Protein AF-A0A845PXD9-F1 (afdb_monomer_lite)

Radius of gyration: 16.53 Å; chains: 1; bounding box: 54×41×34 Å

pLDDT: mean 73.93, std 16.79, range [35.47, 93.19]

Sequence (111 aa):
MAIQITNNLELFSKDKIEQW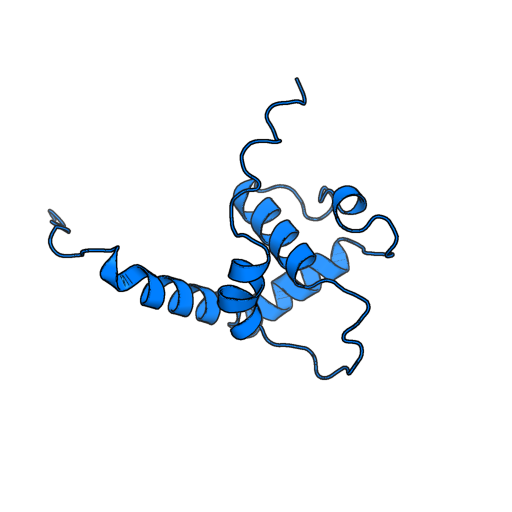ILTHLSKGKRVFSTRYNLVKIIQLIVKRLKTGCQWRELSLKEYFDKEKTCWQSIYYYFNKWSKDGSFRKVWIGLLLLNKRKLDMSSLQLDG

InterPro domains:
  IPR025161 Insertion element IS402-like domain [PF13340] (33-91)

Foldseek 3Di:
DPPVVPPPLVPDDLVRCVPLQVVLADDDPDPPPDQDDVSLLVSQVVVCVVPVDDLQPGPCCVRCVPHPDHSVVSVVSVVRCVVVVSVVSSVVSVCVVCVVVPPVVPPPPPD

Secondary structure (DSSP, 8-state):
--SGGGGG--SS-HHHIIIIIGGGSPPPS-S-TTS--HHHHHHHHHHHHHH---GGG--HHHH-SSS---HHHHHHHHHHHHHTSHHHHHHHHHHHHHTTTS-GGG-----

Organism: NCBI:txid2681556

Structure (mmCIF, N/CA/C/O backbone):
data_AF-A0A845PXD9-F1
#
_entry.id   AF-A0A845PXD9-F1
#
loop_
_atom_site.group_PDB
_atom_site.id
_atom_site.type_symbol
_atom_site.label_atom_id
_atom_site.label_alt_id
_atom_site.label_comp_id
_atom_site.label_asym_id
_atom_site.label_entity_id
_atom_site.label_seq_id
_atom_site.pdbx_PDB_ins_code
_atom_site.Cartn_x
_atom_site.Cartn_y
_atom_site.Cartn_z
_atom_site.occupancy
_atom_site.B_iso_or_equiv
_atom_site.auth_seq_id
_atom_site.auth_comp_id
_atom_site.auth_asym_id
_atom_site.auth_atom_id
_atom_site.pdbx_PDB_model_num
ATOM 1 N N . MET A 1 1 ? 3.084 25.979 -13.865 1.00 40.34 1 MET A N 1
ATOM 2 C CA . MET A 1 1 ? 1.906 25.221 -13.384 1.00 40.34 1 MET A CA 1
ATOM 3 C C . MET A 1 1 ? 2.337 23.818 -12.937 1.00 40.34 1 MET A C 1
ATOM 5 O O . MET A 1 1 ? 1.963 22.831 -13.544 1.00 40.34 1 MET A O 1
ATOM 9 N N . ALA A 1 2 ? 3.194 23.732 -11.913 1.00 36.03 2 ALA A N 1
ATOM 10 C CA . ALA A 1 2 ? 3.687 22.455 -11.368 1.00 36.03 2 ALA A CA 1
ATOM 11 C C . ALA A 1 2 ? 3.904 22.503 -9.840 1.00 36.03 2 ALA A C 1
ATOM 13 O O . ALA A 1 2 ? 4.452 21.576 -9.261 1.00 36.03 2 ALA A O 1
ATOM 14 N N . ILE A 1 3 ? 3.474 23.588 -9.181 1.00 38.94 3 ILE A N 1
ATOM 15 C CA . ILE A 1 3 ? 3.761 23.847 -7.758 1.00 38.94 3 ILE A CA 1
ATOM 16 C C . ILE A 1 3 ? 2.525 23.599 -6.864 1.00 38.94 3 ILE A C 1
ATOM 18 O O . ILE A 1 3 ? 2.626 23.598 -5.646 1.00 38.94 3 ILE A O 1
ATOM 22 N N . GLN A 1 4 ? 1.354 23.283 -7.431 1.00 35.47 4 GLN A N 1
ATOM 23 C CA . GLN A 1 4 ? 0.137 23.030 -6.638 1.00 35.47 4 GLN A CA 1
ATOM 24 C C . GLN A 1 4 ? -0.049 21.575 -6.171 1.00 35.47 4 GLN A C 1
ATOM 26 O O . GLN A 1 4 ? -0.975 21.301 -5.414 1.00 35.47 4 GLN A O 1
ATOM 31 N N . ILE A 1 5 ? 0.826 20.635 -6.550 1.00 43.22 5 ILE A N 1
ATOM 32 C CA . ILE A 1 5 ? 0.685 19.226 -6.122 1.00 43.22 5 ILE A CA 1
ATOM 33 C C . ILE A 1 5 ? 1.324 18.974 -4.740 1.00 43.22 5 ILE A C 1
ATOM 35 O O . ILE A 1 5 ? 1.073 17.947 -4.111 1.00 43.22 5 ILE A O 1
ATOM 39 N N . THR A 1 6 ? 2.088 19.927 -4.200 1.00 37.94 6 THR A N 1
ATOM 40 C CA . THR A 1 6 ? 2.833 19.741 -2.945 1.00 37.94 6 THR A CA 1
ATOM 41 C C . THR A 1 6 ? 1.977 19.833 -1.674 1.00 37.94 6 THR A C 1
ATOM 43 O O . THR A 1 6 ? 2.408 19.355 -0.631 1.00 37.94 6 THR A O 1
ATOM 46 N N . ASN A 1 7 ? 0.743 20.346 -1.733 1.00 41.50 7 ASN A N 1
ATOM 47 C CA . ASN A 1 7 ? -0.023 20.691 -0.522 1.00 41.50 7 ASN A CA 1
ATOM 48 C C . ASN A 1 7 ? -1.033 19.638 -0.029 1.00 41.50 7 ASN A C 1
ATOM 50 O O . ASN A 1 7 ? -1.947 19.978 0.708 1.00 41.50 7 ASN A O 1
ATOM 54 N N . ASN A 1 8 ? -0.903 18.357 -0.388 1.00 42.25 8 ASN A N 1
ATOM 55 C CA . ASN A 1 8 ? -1.823 17.322 0.129 1.00 42.25 8 ASN A CA 1
ATOM 56 C C . ASN A 1 8 ? -1.169 15.970 0.468 1.00 42.25 8 ASN A C 1
ATOM 58 O O . ASN A 1 8 ? -1.841 14.935 0.535 1.00 42.25 8 ASN A O 1
ATOM 62 N N . LEU A 1 9 ? 0.143 15.971 0.718 1.00 43.84 9 LEU A N 1
ATOM 63 C CA . LEU A 1 9 ? 0.885 14.811 1.231 1.00 43.84 9 LEU A CA 1
ATOM 64 C C . LEU A 1 9 ? 0.940 14.750 2.769 1.00 43.84 9 LEU A C 1
ATOM 66 O O . LEU A 1 9 ? 1.674 13.938 3.319 1.00 43.84 9 LEU A O 1
ATOM 70 N N . GLU A 1 10 ? 0.100 15.511 3.471 1.00 47.59 10 GLU A N 1
ATOM 71 C CA . GLU A 1 10 ? -0.127 15.343 4.914 1.00 47.59 10 GLU A CA 1
ATOM 72 C C . GLU A 1 10 ? -1.101 14.202 5.260 1.00 47.59 10 GLU A C 1
ATOM 74 O O . GLU A 1 10 ? -1.611 14.138 6.376 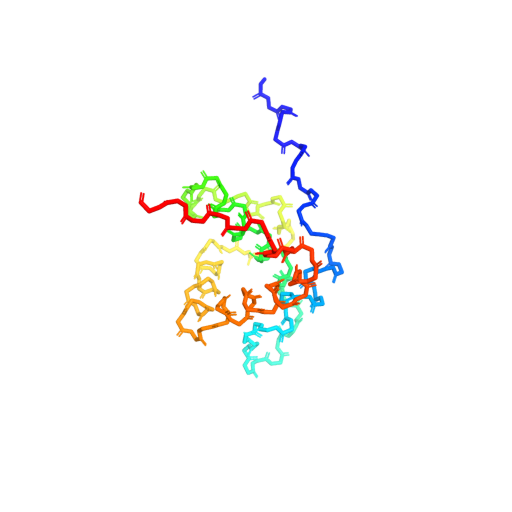1.00 47.59 10 GLU A O 1
ATOM 79 N N . LEU A 1 11 ? -1.438 13.289 4.340 1.00 51.81 11 LEU A N 1
ATOM 80 C CA . LEU A 1 11 ? -2.627 12.478 4.617 1.00 51.81 11 LEU A CA 1
ATOM 81 C C . LEU A 1 11 ? -2.464 11.448 5.742 1.00 51.81 11 LEU A C 1
ATOM 83 O O . LEU A 1 11 ? -3.448 11.137 6.393 1.00 51.81 11 LEU A O 1
ATOM 87 N N . PHE A 1 12 ? -1.267 10.965 6.044 1.00 57.34 12 PHE A N 1
ATOM 88 C CA . PHE A 1 12 ? -1.002 10.232 7.282 1.00 57.34 12 PHE A CA 1
ATOM 89 C C . PHE A 1 12 ? 0.496 10.354 7.553 1.00 57.34 12 PHE A C 1
ATOM 91 O O . PHE A 1 12 ? 1.296 10.026 6.673 1.00 57.34 12 PHE A O 1
ATOM 98 N N . SER A 1 13 ? 0.898 10.815 8.744 1.00 66.44 13 SER A N 1
ATOM 99 C CA . SER A 1 13 ? 2.302 10.696 9.154 1.00 66.44 13 SER A CA 1
ATOM 100 C C . SER A 1 13 ? 2.729 9.233 9.015 1.00 66.44 13 SER A C 1
ATOM 102 O O . SER A 1 13 ? 1.901 8.327 9.163 1.00 66.44 13 SER A O 1
ATOM 104 N N . LYS A 1 14 ? 4.005 8.988 8.699 1.00 68.38 14 LYS A N 1
ATOM 105 C CA . LYS A 1 14 ? 4.549 7.628 8.555 1.00 68.38 14 LYS A CA 1
ATOM 106 C C . LYS A 1 14 ? 4.101 6.730 9.717 1.00 68.38 14 LYS A C 1
ATOM 108 O O . LYS A 1 14 ? 3.601 5.635 9.482 1.00 68.38 14 LYS A O 1
ATOM 113 N N . ASP A 1 15 ? 4.135 7.274 10.928 1.00 69.00 15 ASP A N 1
ATOM 114 C CA . ASP A 1 15 ? 3.734 6.598 12.163 1.00 69.00 15 ASP A CA 1
ATOM 115 C C . ASP A 1 15 ? 2.246 6.217 12.181 1.00 69.00 15 ASP A C 1
ATOM 117 O O . ASP A 1 15 ? 1.891 5.101 12.558 1.00 69.00 15 ASP A O 1
ATOM 121 N N . LYS A 1 16 ? 1.354 7.095 11.696 1.00 72.81 16 LYS A N 1
ATOM 122 C CA . LYS A 1 16 ? -0.078 6.784 11.564 1.00 72.81 16 LYS A CA 1
ATOM 123 C C . LYS A 1 16 ? -0.315 5.666 10.548 1.00 72.81 16 LYS A C 1
ATOM 125 O O . LYS A 1 16 ? -1.142 4.794 10.800 1.00 72.81 16 LYS A O 1
ATOM 130 N N . ILE A 1 17 ? 0.407 5.651 9.423 1.00 75.06 17 ILE A N 1
ATOM 131 C CA . ILE A 1 17 ? 0.292 4.570 8.425 1.00 75.06 17 ILE A CA 1
ATOM 132 C C . ILE A 1 17 ? 0.754 3.245 9.030 1.00 75.06 17 ILE A C 1
ATOM 134 O O . ILE A 1 17 ? 0.073 2.228 8.886 1.00 75.06 17 ILE A O 1
ATOM 138 N N . GLU A 1 18 ? 1.894 3.247 9.714 1.00 76.50 18 GLU A N 1
ATOM 139 C CA . GLU A 1 18 ? 2.445 2.045 10.336 1.00 76.50 18 GLU A CA 1
ATOM 140 C C . GLU A 1 18 ? 1.505 1.484 11.405 1.00 76.50 18 GLU A C 1
ATOM 142 O O . GLU A 1 18 ? 1.188 0.294 11.378 1.00 76.50 18 GLU A O 1
ATOM 147 N N . GLN A 1 19 ? 0.981 2.338 12.283 1.00 74.50 19 GLN A N 1
ATOM 148 C CA . GLN A 1 19 ? 0.142 1.905 13.394 1.00 74.50 19 GLN A CA 1
ATOM 149 C C . GLN A 1 19 ? -1.289 1.538 12.952 1.00 74.50 19 GLN A C 1
ATOM 151 O O . GLN A 1 19 ? -1.821 0.527 13.410 1.00 74.50 19 GLN A O 1
ATOM 156 N N . TRP A 1 20 ? -1.920 2.314 12.064 1.00 73.19 20 TRP A N 1
ATOM 157 C CA . TRP A 1 20 ? -3.362 2.201 11.780 1.00 73.19 20 TRP A CA 1
ATOM 158 C C . TRP A 1 20 ? -3.651 1.390 10.519 1.00 73.19 20 TRP A C 1
ATOM 160 O O . TRP A 1 20 ? -4.716 0.795 10.399 1.00 73.19 20 TRP A O 1
ATOM 170 N N . ILE A 1 21 ? -2.721 1.367 9.562 1.00 80.06 21 ILE A N 1
ATOM 171 C CA . ILE A 1 21 ? -2.923 0.701 8.274 1.00 80.06 21 ILE A CA 1
ATOM 172 C C . ILE A 1 21 ? -2.119 -0.597 8.237 1.00 80.06 21 ILE A C 1
ATOM 174 O O . ILE A 1 21 ? -2.710 -1.666 8.091 1.00 80.06 21 ILE A O 1
ATOM 178 N N . LEU A 1 22 ? -0.792 -0.544 8.417 1.00 79.88 22 LEU A N 1
ATOM 179 C CA . LEU A 1 22 ? 0.065 -1.728 8.248 1.00 79.88 22 LEU A CA 1
ATOM 180 C C . LEU A 1 22 ? -0.254 -2.863 9.231 1.00 79.88 22 LEU A C 1
ATOM 182 O O . LEU A 1 22 ? -0.028 -4.024 8.888 1.00 79.88 22 LEU A O 1
ATOM 186 N N . THR A 1 23 ? -0.793 -2.554 10.413 1.00 80.44 23 THR A N 1
ATOM 187 C CA . THR A 1 23 ? -1.235 -3.546 11.412 1.00 80.44 23 THR A CA 1
ATOM 188 C C . THR A 1 23 ? -2.326 -4.477 10.880 1.00 80.44 23 THR A C 1
ATOM 190 O O . THR A 1 23 ? -2.385 -5.644 11.260 1.00 80.44 23 THR A O 1
ATOM 193 N N . HIS A 1 24 ? -3.173 -3.998 9.967 1.00 80.75 24 HIS A N 1
ATOM 194 C CA . HIS A 1 24 ? -4.294 -4.767 9.421 1.00 80.75 24 HIS A CA 1
ATOM 195 C C . HIS A 1 24 ? -4.005 -5.386 8.048 1.00 80.75 24 HIS A C 1
ATOM 197 O O . HIS A 1 24 ? -4.832 -6.143 7.533 1.00 80.75 24 HIS A O 1
ATOM 203 N N . LEU A 1 25 ? -2.847 -5.086 7.451 1.00 82.69 25 LEU A N 1
ATOM 204 C CA . LEU A 1 25 ? -2.460 -5.617 6.148 1.00 82.69 25 LEU A CA 1
ATOM 205 C C . LEU A 1 25 ? -1.812 -6.992 6.270 1.00 82.69 25 LEU A C 1
ATOM 207 O O . LEU A 1 25 ? -0.908 -7.212 7.079 1.00 82.69 25 LEU A O 1
ATOM 211 N N . SER A 1 26 ? -2.201 -7.912 5.387 1.00 81.75 26 SER A N 1
ATOM 212 C CA . SER A 1 26 ? -1.533 -9.205 5.310 1.00 81.75 26 SER A CA 1
ATOM 213 C C . SER A 1 26 ? -0.075 -9.041 4.852 1.00 81.75 26 SER A C 1
ATOM 215 O O . SER A 1 26 ? 0.232 -8.565 3.747 1.00 81.75 26 SER A O 1
ATOM 217 N N . LYS A 1 27 ? 0.861 -9.482 5.695 1.00 77.56 27 LYS A N 1
ATOM 218 C CA . LYS A 1 27 ? 2.289 -9.564 5.359 1.00 77.56 27 LYS A CA 1
ATOM 219 C C . LYS A 1 27 ? 2.558 -10.916 4.691 1.00 77.56 27 LYS A C 1
ATOM 221 O O . LYS A 1 27 ? 1.926 -11.918 5.008 1.00 77.56 27 LYS A O 1
ATOM 226 N N . GLY A 1 28 ? 3.402 -10.943 3.660 1.00 67.38 28 GLY A N 1
ATOM 227 C CA . GLY A 1 28 ? 3.766 -12.208 3.009 1.00 67.38 28 GLY A CA 1
ATOM 228 C C . GLY A 1 28 ? 4.615 -13.081 3.940 1.00 67.38 28 GLY A C 1
ATOM 229 O O . GLY A 1 28 ? 5.360 -12.546 4.750 1.00 67.38 28 GLY A O 1
ATOM 230 N N . LYS A 1 29 ? 4.562 -14.412 3.779 1.00 59.53 29 LYS A N 1
ATOM 231 C CA . LYS A 1 29 ? 5.390 -15.390 4.525 1.00 59.53 29 LYS A CA 1
ATOM 232 C C . LYS A 1 29 ? 6.911 -15.230 4.331 1.00 59.53 29 LYS A C 1
ATOM 234 O O . LYS A 1 29 ? 7.681 -15.917 4.990 1.00 59.53 29 LYS A O 1
ATOM 239 N N . ARG A 1 30 ? 7.369 -14.377 3.406 1.00 53.66 30 ARG A N 1
ATOM 240 C CA . ARG A 1 30 ? 8.799 -14.205 3.119 1.00 53.66 30 ARG A CA 1
ATOM 241 C C . ARG A 1 30 ? 9.450 -13.254 4.123 1.00 53.66 30 ARG A C 1
ATOM 243 O O . ARG A 1 30 ? 9.098 -12.080 4.174 1.00 53.66 30 ARG A O 1
ATOM 250 N N . VAL A 1 31 ? 10.486 -13.759 4.794 1.00 41.03 31 VAL A N 1
ATOM 251 C CA . VAL A 1 31 ? 11.480 -13.085 5.661 1.00 41.03 31 VAL A CA 1
ATOM 252 C C . VAL A 1 31 ? 12.366 -12.084 4.875 1.00 41.03 31 VAL A C 1
ATOM 254 O O . VAL A 1 31 ? 13.504 -11.815 5.218 1.00 41.03 31 VAL A O 1
ATOM 257 N N . PHE A 1 32 ? 11.860 -11.499 3.785 1.00 43.03 32 PHE A N 1
ATOM 258 C CA . PHE A 1 32 ? 12.538 -10.445 3.016 1.00 43.03 32 PHE A CA 1
ATOM 259 C C . PHE A 1 32 ? 11.955 -9.078 3.380 1.00 43.03 32 PHE A C 1
ATOM 261 O O . PHE A 1 32 ? 11.531 -8.301 2.524 1.00 43.03 32 PHE A O 1
ATOM 268 N N . SER A 1 33 ? 11.911 -8.804 4.681 1.00 47.69 33 SER A N 1
ATOM 269 C CA . SER A 1 33 ? 11.366 -7.596 5.310 1.00 47.69 33 SER A CA 1
ATOM 270 C C . SER A 1 33 ? 12.113 -6.297 4.969 1.00 47.69 33 SER A C 1
ATOM 272 O O . SER A 1 33 ? 11.793 -5.258 5.533 1.00 47.69 33 SER A O 1
ATOM 274 N N . THR A 1 34 ? 13.067 -6.311 4.037 1.00 51.00 34 THR A N 1
ATOM 275 C CA . THR A 1 34 ? 14.037 -5.216 3.876 1.00 51.00 34 THR A CA 1
ATOM 276 C C . THR A 1 34 ? 14.081 -4.556 2.501 1.00 51.00 34 THR A C 1
ATOM 278 O O . THR A 1 34 ? 14.814 -3.589 2.351 1.00 51.00 34 THR A O 1
ATOM 281 N N . ARG A 1 35 ? 13.329 -5.020 1.490 1.00 52.69 35 ARG A N 1
ATOM 282 C CA . ARG A 1 35 ? 13.423 -4.439 0.127 1.00 52.69 35 ARG A CA 1
ATOM 283 C C . ARG A 1 35 ? 12.272 -3.551 -0.316 1.00 52.69 35 ARG A C 1
ATOM 285 O O . ARG A 1 35 ? 12.419 -2.885 -1.327 1.00 52.69 35 ARG A O 1
ATOM 292 N N . TYR A 1 36 ? 11.143 -3.561 0.385 1.00 60.31 36 TYR A N 1
ATOM 293 C CA . TYR A 1 36 ? 10.000 -2.740 0.004 1.00 60.31 36 TYR A CA 1
ATOM 294 C C . TYR A 1 36 ? 9.453 -2.024 1.220 1.00 60.31 36 TYR A C 1
ATOM 296 O O . TYR A 1 36 ? 8.914 -2.636 2.143 1.00 60.31 36 TYR A O 1
ATOM 304 N N . ASN A 1 37 ? 9.563 -0.704 1.196 1.00 78.06 37 ASN A N 1
ATOM 305 C CA . ASN A 1 37 ? 8.919 0.132 2.185 1.00 78.06 37 ASN A CA 1
ATOM 306 C C . ASN A 1 37 ? 7.391 0.089 1.962 1.00 78.06 37 ASN A C 1
ATOM 308 O O . ASN A 1 37 ? 6.858 0.769 1.084 1.00 78.06 37 ASN A O 1
ATOM 312 N N . LEU A 1 38 ? 6.686 -0.738 2.746 1.00 82.44 38 LEU A N 1
ATOM 313 C CA . LEU A 1 38 ? 5.226 -0.903 2.668 1.00 82.44 38 LEU A CA 1
ATOM 314 C C . LEU A 1 38 ? 4.476 0.424 2.848 1.00 82.44 38 LEU A C 1
ATOM 316 O O . LEU A 1 38 ? 3.417 0.599 2.248 1.00 82.44 38 LEU A O 1
ATOM 320 N N . VAL A 1 39 ? 5.041 1.368 3.610 1.00 83.25 39 VAL A N 1
ATOM 321 C CA . VAL A 1 39 ? 4.487 2.722 3.752 1.00 83.25 39 VAL A CA 1
ATOM 322 C C . VAL A 1 39 ? 4.450 3.411 2.392 1.00 83.25 39 VAL A C 1
ATOM 324 O O . VAL A 1 39 ? 3.402 3.914 2.000 1.00 83.25 39 VAL A O 1
ATOM 327 N N . LYS A 1 40 ? 5.545 3.360 1.623 1.00 85.44 40 LYS A N 1
ATOM 328 C CA . LYS A 1 40 ? 5.613 3.953 0.276 1.00 85.44 40 LYS A CA 1
ATOM 329 C C . LYS A 1 40 ? 4.638 3.295 -0.699 1.00 85.44 40 LYS A C 1
ATOM 331 O O . LYS A 1 40 ? 4.009 3.981 -1.499 1.00 85.44 40 LYS A O 1
ATOM 336 N N . ILE A 1 41 ? 4.471 1.973 -0.613 1.00 88.69 41 ILE A N 1
ATOM 337 C CA . ILE A 1 41 ? 3.483 1.248 -1.427 1.00 88.69 41 ILE A CA 1
ATOM 338 C C . ILE A 1 41 ? 2.067 1.740 -1.112 1.00 88.69 41 ILE A C 1
ATOM 340 O O . ILE A 1 41 ? 1.312 2.059 -2.029 1.00 88.69 41 ILE A O 1
ATOM 344 N N . ILE A 1 42 ? 1.716 1.852 0.171 1.00 88.12 42 ILE A N 1
ATOM 345 C CA . ILE A 1 42 ? 0.412 2.371 0.592 1.00 88.12 42 ILE A CA 1
ATOM 346 C C . ILE A 1 42 ? 0.225 3.828 0.169 1.00 88.12 42 ILE A C 1
ATOM 348 O O . ILE A 1 42 ? -0.833 4.161 -0.356 1.00 88.12 42 ILE A O 1
ATOM 352 N N . GLN A 1 43 ? 1.241 4.679 0.315 1.00 86.44 43 GLN A N 1
ATOM 353 C CA . GLN A 1 43 ? 1.182 6.072 -0.135 1.00 86.44 43 GLN A CA 1
ATOM 354 C C . GLN A 1 43 ? 0.878 6.174 -1.635 1.00 86.44 43 GLN A C 1
ATOM 356 O O . GLN A 1 43 ? 0.006 6.946 -2.028 1.00 86.44 43 GLN A O 1
ATOM 361 N N . LEU A 1 44 ? 1.524 5.355 -2.469 1.00 89.44 44 LEU A N 1
ATOM 362 C CA . LEU A 1 44 ? 1.254 5.312 -3.909 1.00 89.44 44 LEU A CA 1
ATOM 363 C C . LEU A 1 44 ? -0.150 4.792 -4.235 1.00 89.44 44 LEU A C 1
ATOM 365 O O . LEU A 1 44 ? -0.816 5.350 -5.106 1.00 89.44 44 LEU A O 1
ATOM 369 N N . ILE A 1 45 ? -0.624 3.758 -3.533 1.00 90.75 45 ILE A N 1
ATOM 370 C CA . ILE A 1 45 ? -1.992 3.244 -3.694 1.00 90.75 45 ILE A CA 1
ATOM 371 C C . ILE A 1 45 ? -3.013 4.326 -3.323 1.00 90.75 45 ILE A C 1
ATOM 373 O O . ILE A 1 45 ? -3.958 4.554 -4.072 1.00 90.75 45 ILE A O 1
ATOM 377 N N . VAL A 1 46 ? -2.813 5.031 -2.207 1.00 87.81 46 VAL A N 1
ATOM 378 C CA . VAL A 1 46 ? -3.693 6.126 -1.771 1.00 87.81 46 VAL A CA 1
ATOM 379 C C . VAL A 1 46 ? -3.651 7.290 -2.760 1.00 87.81 46 VAL A C 1
ATOM 381 O O . VAL A 1 46 ? -4.709 7.802 -3.119 1.00 87.81 46 VAL A O 1
ATOM 384 N N . LYS A 1 47 ? -2.464 7.676 -3.253 1.00 87.44 47 LYS A N 1
ATOM 385 C CA . LYS A 1 47 ? -2.312 8.694 -4.308 1.00 87.44 47 LYS A CA 1
ATOM 386 C C . LYS A 1 47 ? -3.149 8.308 -5.526 1.00 87.44 47 LYS A C 1
ATOM 388 O O . LYS A 1 47 ? -3.979 9.102 -5.948 1.00 87.44 47 LYS A O 1
ATOM 393 N N . ARG A 1 48 ? -3.022 7.065 -6.007 1.00 90.62 48 ARG A N 1
ATOM 394 C CA . ARG A 1 48 ? -3.819 6.533 -7.124 1.00 90.62 48 ARG A CA 1
ATOM 395 C C . ARG A 1 48 ? -5.317 6.560 -6.855 1.00 90.62 48 ARG A C 1
ATOM 397 O O . ARG A 1 48 ? -6.081 6.901 -7.748 1.00 90.62 48 ARG A O 1
ATOM 404 N N . LEU A 1 49 ? -5.757 6.161 -5.662 1.00 87.69 49 LEU A N 1
ATOM 405 C CA . LEU A 1 49 ? -7.183 6.141 -5.315 1.00 87.69 49 LEU A CA 1
ATOM 406 C C . LEU A 1 49 ? -7.777 7.550 -5.263 1.00 87.69 49 LEU A C 1
ATOM 408 O O . LEU A 1 49 ? -8.932 7.728 -5.625 1.00 87.69 49 LEU A O 1
ATOM 412 N N . LYS A 1 50 ? -6.982 8.541 -4.854 1.00 84.50 50 LYS A N 1
ATOM 413 C CA . LYS A 1 50 ? -7.389 9.946 -4.829 1.00 84.50 50 LYS A CA 1
ATOM 414 C C . LYS A 1 50 ? -7.417 10.598 -6.205 1.00 84.50 50 LYS A C 1
ATOM 416 O O . LYS A 1 50 ? -8.334 11.352 -6.490 1.00 84.50 50 LYS A O 1
ATOM 421 N N . THR A 1 51 ? -6.390 10.370 -7.020 1.00 87.12 51 THR A N 1
ATOM 422 C CA . THR A 1 51 ? -6.238 11.054 -8.314 1.00 87.12 51 THR A CA 1
ATOM 423 C C . THR A 1 51 ? -6.905 10.312 -9.464 1.00 87.12 51 THR A C 1
ATOM 425 O O . THR A 1 51 ? -7.125 10.902 -10.514 1.00 87.12 51 THR A O 1
ATOM 428 N N . GLY A 1 52 ? -7.174 9.013 -9.309 1.00 88.00 52 GLY A N 1
ATOM 429 C CA . GLY A 1 52 ? -7.675 8.160 -10.384 1.00 88.00 52 GLY A CA 1
ATOM 430 C C . GLY A 1 52 ? -6.647 7.858 -11.480 1.00 88.00 52 GLY A C 1
ATOM 431 O O . GLY A 1 52 ? -7.024 7.291 -12.503 1.00 88.00 52 GLY A O 1
ATOM 432 N N . CYS A 1 53 ? -5.365 8.204 -11.294 1.00 89.06 53 CYS A N 1
ATOM 433 C CA . CYS A 1 53 ? -4.348 8.009 -12.331 1.00 89.06 53 CYS A CA 1
ATOM 434 C C . CYS A 1 53 ? -4.127 6.528 -12.681 1.00 89.06 53 CYS A C 1
ATOM 436 O O . CYS A 1 53 ? -4.423 5.610 -11.898 1.00 89.06 53 CYS A O 1
ATOM 438 N N . GLN A 1 54 ? -3.583 6.281 -13.875 1.00 90.31 54 GLN A N 1
ATOM 439 C CA . GLN A 1 54 ? -3.284 4.920 -14.305 1.00 90.31 54 GLN A CA 1
ATOM 440 C C . GLN A 1 54 ? -2.115 4.338 -13.501 1.00 90.31 54 GLN A C 1
ATOM 442 O O . GLN A 1 54 ? -1.173 5.035 -13.134 1.00 90.31 54 GLN A O 1
ATOM 447 N N . TRP A 1 55 ? -2.112 3.017 -13.288 1.00 90.38 55 TRP A N 1
ATOM 448 C CA . TRP A 1 55 ? -1.023 2.334 -12.571 1.00 90.38 55 TRP A CA 1
ATOM 449 C C . TRP A 1 55 ? 0.357 2.577 -13.201 1.00 90.38 55 TRP A C 1
ATOM 451 O O . TRP A 1 55 ? 1.353 2.674 -12.491 1.00 90.38 55 TRP A O 1
ATOM 461 N N . ARG A 1 56 ? 0.416 2.707 -14.531 1.00 89.00 56 ARG A N 1
ATOM 462 C CA . ARG A 1 56 ? 1.655 2.953 -15.287 1.00 89.00 56 ARG A CA 1
ATOM 463 C C . ARG A 1 56 ? 2.202 4.372 -15.107 1.00 89.00 56 ARG A C 1
ATOM 465 O O . ARG A 1 56 ? 3.393 4.577 -15.305 1.00 89.00 56 ARG A O 1
ATOM 472 N N . GLU A 1 57 ? 1.351 5.310 -14.703 1.00 88.19 57 GLU A N 1
ATOM 473 C CA . GLU A 1 57 ? 1.666 6.732 -14.511 1.00 88.19 57 GLU A CA 1
ATOM 474 C C . GLU A 1 57 ? 2.026 7.058 -13.055 1.00 88.19 57 GLU A C 1
ATOM 476 O O . GLU A 1 57 ? 2.178 8.219 -12.677 1.00 88.19 57 GLU A O 1
ATOM 481 N N . LEU A 1 58 ? 2.156 6.040 -12.201 1.00 88.12 58 LEU A N 1
ATOM 482 C CA . LEU A 1 58 ? 2.615 6.238 -10.835 1.00 88.12 58 LEU A CA 1
ATOM 483 C C . LEU A 1 58 ? 4.020 6.849 -10.826 1.00 88.12 58 LEU A C 1
ATOM 485 O O . LEU A 1 58 ? 4.938 6.327 -11.459 1.00 88.12 58 LEU A O 1
ATOM 489 N N . SER A 1 59 ? 4.208 7.899 -10.022 1.00 84.81 59 SER A N 1
ATOM 490 C CA . SER A 1 59 ? 5.509 8.534 -9.782 1.00 84.81 59 SER A CA 1
ATOM 491 C C . SER A 1 59 ? 6.468 7.642 -8.973 1.00 84.81 59 SER A C 1
ATOM 493 O O . SER A 1 59 ? 6.895 8.001 -7.881 1.00 84.81 59 SER A O 1
ATOM 495 N N . LEU A 1 60 ? 6.820 6.453 -9.464 1.00 85.56 60 LEU A N 1
ATOM 496 C CA . LEU A 1 60 ? 7.631 5.483 -8.716 1.00 85.56 60 LEU A CA 1
ATOM 497 C C . LEU A 1 60 ? 9.012 6.032 -8.343 1.00 85.56 60 LEU A C 1
ATOM 499 O O . LEU A 1 60 ? 9.491 5.736 -7.255 1.00 85.56 60 LEU A O 1
ATOM 503 N N . LYS A 1 61 ? 9.610 6.865 -9.204 1.00 82.38 61 LYS A N 1
ATOM 504 C CA . LYS A 1 61 ? 10.933 7.473 -8.984 1.00 82.38 61 LYS A CA 1
ATOM 505 C C . LYS A 1 61 ? 10.967 8.425 -7.783 1.00 82.38 61 LYS A C 1
ATOM 507 O O . LYS A 1 61 ? 11.960 8.452 -7.073 1.00 82.38 61 LYS A O 1
ATOM 512 N N . GLU A 1 62 ? 9.872 9.141 -7.512 1.00 82.38 62 GLU A N 1
ATOM 513 C CA . GLU A 1 62 ? 9.766 10.040 -6.345 1.00 82.38 62 GLU A CA 1
ATOM 514 C C . GLU A 1 62 ? 9.815 9.262 -5.018 1.00 82.38 62 GLU A C 1
ATOM 516 O O . GLU A 1 62 ? 10.260 9.781 -3.999 1.00 82.38 62 GLU A O 1
ATOM 521 N N . TYR A 1 63 ? 9.352 8.008 -5.020 1.00 79.94 63 TYR A N 1
ATOM 522 C CA . TYR A 1 63 ? 9.240 7.186 -3.813 1.00 79.94 63 TYR A CA 1
ATOM 523 C C . TYR A 1 63 ? 10.392 6.177 -3.705 1.00 79.94 63 TYR A C 1
ATOM 525 O O . TYR A 1 63 ? 10.901 5.923 -2.612 1.00 79.94 63 TYR A O 1
ATOM 533 N N . PHE A 1 64 ? 10.840 5.602 -4.818 1.00 80.88 64 PHE A N 1
ATOM 534 C CA . PHE A 1 64 ? 11.816 4.516 -4.884 1.00 80.88 64 PHE A CA 1
ATOM 535 C C . PHE A 1 64 ? 13.009 4.914 -5.756 1.00 80.88 64 PHE A C 1
ATOM 537 O O . PHE A 1 64 ? 13.174 4.421 -6.866 1.00 80.88 64 PHE A O 1
ATOM 544 N N . ASP A 1 65 ? 13.839 5.815 -5.234 1.00 71.38 65 ASP A N 1
ATOM 545 C CA . ASP A 1 65 ? 14.985 6.375 -5.961 1.00 71.38 65 ASP A CA 1
ATOM 546 C C . ASP A 1 65 ? 16.112 5.341 -6.192 1.00 71.38 65 ASP A C 1
ATOM 548 O O . ASP A 1 65 ? 16.632 5.188 -7.293 1.00 71.38 65 ASP A O 1
ATOM 552 N N . LYS A 1 66 ? 16.438 4.540 -5.166 1.00 68.75 66 LYS A N 1
ATOM 553 C CA . LYS A 1 66 ? 17.523 3.534 -5.212 1.00 68.75 66 LYS A CA 1
ATOM 554 C C . LYS A 1 66 ? 17.041 2.092 -5.411 1.00 68.75 66 LYS A C 1
ATOM 556 O O . LYS A 1 66 ? 17.838 1.198 -5.688 1.00 68.75 66 LYS A O 1
ATOM 561 N N . GLU A 1 67 ? 15.745 1.843 -5.246 1.00 72.12 67 GLU A N 1
ATOM 562 C CA . GLU A 1 67 ? 15.151 0.504 -5.289 1.00 72.12 67 GLU A CA 1
ATOM 563 C C . GLU A 1 67 ? 14.469 0.270 -6.640 1.00 72.12 67 GLU A C 1
ATOM 565 O O . GLU A 1 67 ? 13.596 1.037 -7.043 1.00 72.12 67 GLU A O 1
ATOM 570 N N . LYS A 1 68 ? 14.802 -0.830 -7.330 1.00 71.88 68 LYS A N 1
ATOM 571 C CA . LYS A 1 68 ? 14.081 -1.235 -8.547 1.00 71.88 68 LYS A CA 1
ATOM 572 C C . LYS A 1 68 ? 12.655 -1.670 -8.183 1.00 71.88 68 LYS A C 1
ATOM 574 O O . LYS A 1 68 ? 12.413 -2.825 -7.832 1.00 71.88 68 LYS A O 1
ATOM 579 N N . THR A 1 69 ? 11.714 -0.737 -8.290 1.00 78.00 69 THR A N 1
ATOM 580 C CA . THR A 1 69 ? 10.277 -0.972 -8.101 1.00 78.00 69 THR A CA 1
ATOM 581 C C . THR A 1 69 ? 9.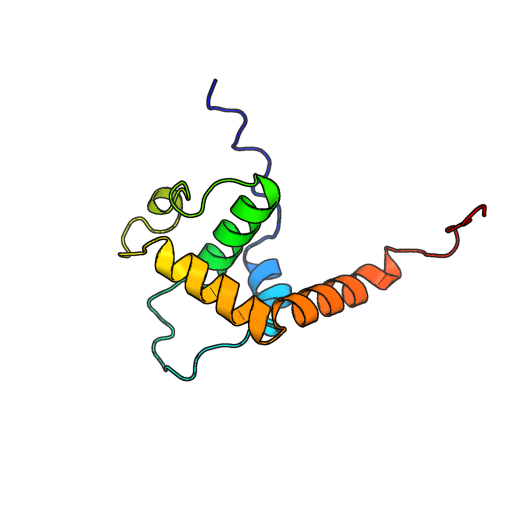528 -0.686 -9.395 1.00 78.00 69 THR A C 1
ATOM 583 O O . THR A 1 69 ? 9.786 0.310 -10.064 1.00 78.00 69 THR A O 1
ATOM 586 N N . CYS A 1 70 ? 8.584 -1.557 -9.749 1.00 86.25 70 CYS A N 1
ATOM 587 C CA . CYS A 1 70 ? 7.715 -1.391 -10.909 1.00 86.25 70 CYS A CA 1
ATOM 588 C C . CYS A 1 70 ? 6.245 -1.285 -10.484 1.00 86.25 70 CYS A C 1
ATOM 590 O O . CYS A 1 70 ? 5.856 -1.713 -9.392 1.00 86.25 70 CYS A O 1
ATOM 592 N N . TRP A 1 71 ? 5.409 -0.714 -11.353 1.00 90.88 71 TRP A N 1
ATOM 593 C CA . TRP A 1 71 ? 3.990 -0.506 -11.058 1.00 90.88 71 TRP A CA 1
ATOM 594 C C . TRP A 1 71 ? 3.249 -1.834 -10.866 1.00 90.88 71 TRP A C 1
ATOM 596 O O . TRP A 1 71 ? 2.296 -1.893 -10.092 1.00 90.88 71 TRP A O 1
ATOM 606 N N . GLN A 1 72 ? 3.713 -2.914 -11.508 1.00 92.19 72 GLN A N 1
ATOM 607 C CA . GLN A 1 72 ? 3.172 -4.262 -11.346 1.00 92.19 72 GLN A CA 1
ATOM 608 C C . GLN A 1 72 ? 3.292 -4.735 -9.897 1.00 92.19 72 GLN A C 1
ATOM 610 O O . GLN A 1 72 ? 2.361 -5.348 -9.383 1.00 92.19 72 GLN A O 1
ATOM 615 N N . SER A 1 73 ? 4.396 -4.411 -9.217 1.00 88.69 73 SER A N 1
ATOM 616 C CA . SER A 1 73 ? 4.567 -4.728 -7.797 1.00 88.69 73 SER A CA 1
ATOM 617 C C . SER A 1 73 ? 3.559 -3.971 -6.935 1.00 88.69 73 SER A C 1
ATOM 619 O O . SER A 1 73 ? 2.942 -4.565 -6.054 1.00 88.69 73 SER A O 1
ATOM 621 N N . ILE A 1 74 ? 3.327 -2.683 -7.210 1.00 90.81 74 ILE A N 1
ATOM 622 C CA . ILE A 1 74 ? 2.324 -1.884 -6.485 1.00 90.81 74 ILE A CA 1
ATOM 623 C C . ILE A 1 74 ? 0.920 -2.458 -6.704 1.00 90.81 74 ILE A C 1
ATOM 625 O O . ILE A 1 74 ? 0.178 -2.679 -5.745 1.00 90.81 74 ILE A O 1
ATOM 629 N N . TYR A 1 75 ? 0.582 -2.770 -7.956 1.00 92.44 75 TYR A N 1
ATOM 630 C CA . TYR A 1 75 ? -0.690 -3.391 -8.307 1.00 92.44 75 TYR A CA 1
ATOM 631 C C . TYR A 1 75 ? -0.859 -4.771 -7.659 1.00 92.44 75 TYR A C 1
ATOM 633 O O . TYR A 1 75 ? -1.942 -5.093 -7.179 1.00 92.44 75 TYR A O 1
ATOM 641 N N . TYR A 1 76 ? 0.206 -5.570 -7.578 1.00 91.56 76 TYR A N 1
ATOM 642 C CA . TYR A 1 76 ? 0.184 -6.861 -6.895 1.00 91.56 76 TYR A CA 1
ATOM 643 C C . TYR A 1 76 ? -0.230 -6.717 -5.425 1.00 91.56 76 TYR A C 1
ATOM 645 O O . TYR A 1 76 ? -1.130 -7.429 -4.979 1.00 91.56 76 TYR A O 1
ATOM 653 N N . TYR A 1 77 ? 0.365 -5.774 -4.684 1.00 89.88 77 TYR A N 1
ATOM 654 C CA . TYR A 1 77 ? -0.017 -5.520 -3.290 1.00 89.88 77 TYR A CA 1
ATOM 655 C C . TYR A 1 77 ? -1.454 -5.015 -3.171 1.00 89.88 77 TYR A C 1
ATOM 657 O O . TYR A 1 77 ? -2.204 -5.522 -2.338 1.00 89.88 77 TYR A O 1
ATOM 665 N N . PHE A 1 78 ? -1.863 -4.083 -4.037 1.00 92.38 78 PHE A N 1
ATOM 666 C CA . PHE A 1 78 ? -3.247 -3.615 -4.093 1.00 92.38 78 PHE A CA 1
ATOM 667 C C . PHE A 1 78 ? -4.231 -4.773 -4.311 1.00 92.38 78 PHE A C 1
ATOM 669 O O . PHE A 1 78 ? -5.197 -4.923 -3.565 1.00 92.38 78 PHE A O 1
ATOM 676 N N . ASN A 1 79 ? -3.971 -5.626 -5.301 1.00 93.19 79 ASN A N 1
ATOM 677 C CA . ASN A 1 79 ? -4.830 -6.755 -5.635 1.00 93.19 79 ASN A CA 1
ATOM 678 C C . ASN A 1 79 ? -4.869 -7.789 -4.504 1.00 93.19 79 ASN A C 1
ATOM 680 O O . ASN A 1 79 ? -5.940 -8.263 -4.135 1.00 93.19 79 ASN A O 1
ATOM 684 N N . LYS A 1 80 ? -3.712 -8.101 -3.908 1.00 91.25 80 LYS A N 1
ATOM 685 C CA . LYS A 1 80 ? -3.610 -8.998 -2.753 1.00 91.25 80 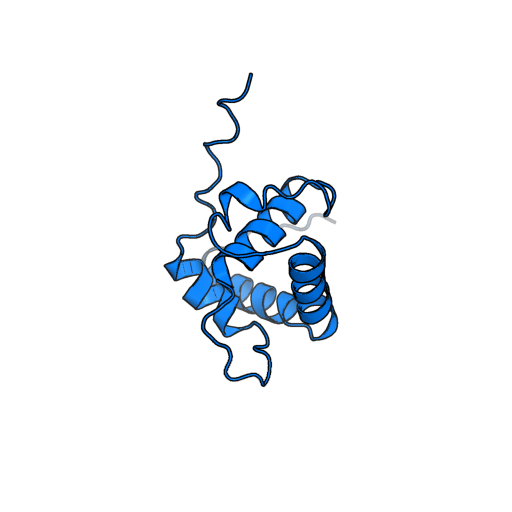LYS A CA 1
ATOM 686 C C . LYS A 1 80 ? -4.487 -8.507 -1.598 1.00 91.25 80 LYS A C 1
ATOM 688 O O . LYS A 1 80 ? -5.344 -9.254 -1.138 1.00 91.25 80 LYS A O 1
ATOM 693 N N . TRP A 1 81 ? -4.306 -7.254 -1.182 1.00 92.69 81 TRP A N 1
ATOM 694 C CA . TRP A 1 81 ? -5.023 -6.662 -0.047 1.00 92.69 81 TRP A CA 1
ATOM 695 C C . TRP A 1 81 ? -6.505 -6.396 -0.313 1.00 92.69 81 TRP A C 1
ATOM 697 O O . TRP A 1 81 ? -7.301 -6.314 0.625 1.00 92.69 81 TRP A O 1
ATOM 707 N N . SER A 1 82 ? -6.884 -6.275 -1.585 1.00 91.75 82 SER A N 1
ATOM 708 C CA . SER A 1 82 ? -8.288 -6.241 -1.994 1.00 91.75 82 SER A CA 1
ATOM 709 C C . SER A 1 82 ? -8.930 -7.619 -1.842 1.00 91.75 82 SER A C 1
ATOM 711 O O . SER A 1 82 ? -10.004 -7.734 -1.261 1.00 91.75 82 SER A O 1
ATOM 713 N N . LYS A 1 83 ? -8.256 -8.675 -2.318 1.00 92.12 83 LYS A N 1
ATOM 714 C CA . LYS A 1 83 ? -8.786 -10.046 -2.324 1.00 92.12 83 LYS A CA 1
ATOM 715 C C . LYS A 1 83 ? -8.847 -10.686 -0.941 1.00 92.12 83 LYS A C 1
ATOM 717 O O . LYS A 1 83 ? -9.788 -11.412 -0.654 1.00 92.12 83 LYS A O 1
ATOM 722 N N . ASP A 1 84 ? -7.863 -10.432 -0.086 1.00 90.88 84 ASP A N 1
ATOM 723 C CA . ASP A 1 84 ? -7.809 -11.022 1.259 1.00 90.88 84 ASP A CA 1
ATOM 724 C C . ASP A 1 84 ? -8.586 -10.219 2.323 1.00 90.88 84 ASP A C 1
ATOM 726 O O . ASP A 1 84 ? -8.567 -10.555 3.511 1.00 90.88 84 ASP A O 1
ATOM 730 N N . GLY A 1 85 ? -9.254 -9.137 1.908 1.00 90.88 85 GLY A N 1
ATOM 731 C CA . GLY A 1 85 ? -10.031 -8.266 2.782 1.00 90.88 85 GLY A CA 1
ATOM 732 C C . GLY A 1 85 ? -9.197 -7.369 3.703 1.00 90.88 85 GLY A C 1
ATOM 733 O O . GLY A 1 85 ? -9.766 -6.743 4.598 1.00 90.88 85 GLY A O 1
ATOM 734 N N . SER A 1 86 ? -7.878 -7.260 3.510 1.00 90.94 86 SER A N 1
ATOM 735 C CA . SER A 1 86 ? -7.011 -6.370 4.297 1.00 90.94 86 SER A CA 1
ATOM 736 C C . SER A 1 86 ? -7.500 -4.924 4.256 1.00 90.94 86 SER 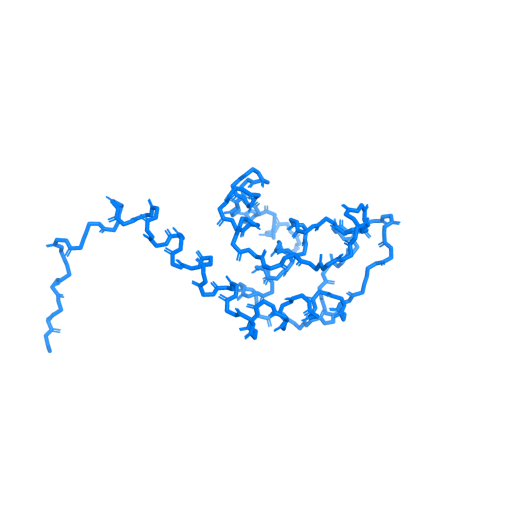A C 1
ATOM 738 O O . SER A 1 86 ? -7.603 -4.286 5.301 1.00 90.94 86 SER A O 1
ATOM 740 N N . PHE A 1 87 ? -7.893 -4.411 3.084 1.00 89.00 87 PHE A N 1
ATOM 741 C CA . PHE A 1 87 ? -8.443 -3.053 2.993 1.00 89.00 87 PHE A CA 1
ATOM 742 C C . PHE A 1 87 ? -9.751 -2.886 3.770 1.00 89.00 87 PHE A C 1
ATOM 744 O O . PHE A 1 87 ? -9.950 -1.856 4.411 1.00 89.00 87 PHE A O 1
ATOM 751 N N . ARG A 1 88 ? -10.610 -3.913 3.796 1.00 88.12 88 ARG A N 1
ATOM 752 C CA . ARG A 1 88 ? -11.833 -3.900 4.610 1.00 88.12 88 ARG A CA 1
ATOM 753 C C . ARG A 1 88 ? -11.506 -3.832 6.102 1.00 88.12 88 ARG A C 1
ATOM 755 O O . ARG A 1 88 ? -12.156 -3.092 6.832 1.00 88.12 88 ARG A O 1
ATOM 762 N N . LYS A 1 89 ? -10.494 -4.576 6.557 1.00 88.69 89 LYS A N 1
ATOM 763 C CA . LYS A 1 89 ? -10.036 -4.544 7.956 1.00 88.69 89 LYS A CA 1
ATOM 764 C C . LYS A 1 89 ? -9.464 -3.180 8.333 1.00 88.69 89 LYS A C 1
ATOM 766 O O . LYS A 1 89 ? -9.830 -2.659 9.379 1.00 88.69 89 LYS A O 1
ATOM 771 N N . VAL A 1 90 ? -8.640 -2.589 7.462 1.00 86.56 90 VAL A N 1
ATOM 772 C CA . VAL A 1 90 ? -8.146 -1.212 7.628 1.00 86.56 90 VAL A CA 1
ATOM 773 C C . VAL A 1 90 ? -9.322 -0.247 7.764 1.00 86.56 90 VAL A C 1
ATOM 775 O O . VAL A 1 90 ? -9.375 0.503 8.729 1.00 86.56 90 VAL A O 1
ATOM 778 N N . TRP A 1 91 ? -10.296 -0.298 6.852 1.00 83.31 91 TRP A N 1
ATOM 779 C CA . TRP A 1 91 ? -11.473 0.575 6.885 1.00 83.31 91 TRP A CA 1
ATOM 780 C C . TRP A 1 91 ? -12.260 0.457 8.195 1.00 83.31 91 TRP A C 1
ATOM 782 O O . TRP A 1 91 ? -12.567 1.467 8.822 1.00 83.31 91 TRP A O 1
ATOM 792 N N . ILE A 1 92 ? -12.530 -0.768 8.654 1.00 84.75 92 ILE A N 1
ATOM 793 C CA . ILE A 1 92 ? -13.219 -1.007 9.930 1.00 84.75 92 ILE A CA 1
ATOM 794 C C . ILE A 1 92 ? -12.398 -0.470 11.108 1.00 84.75 92 ILE A C 1
ATOM 796 O O . ILE A 1 92 ? -12.959 0.184 11.982 1.00 84.75 92 ILE A O 1
ATOM 800 N N . GLY A 1 93 ? -11.081 -0.696 11.128 1.00 84.25 93 GLY A N 1
ATOM 801 C CA . GLY A 1 93 ? -10.195 -0.159 12.164 1.00 84.25 93 GLY A CA 1
ATOM 802 C C . GLY A 1 93 ? -10.226 1.371 12.214 1.00 84.25 93 GLY A C 1
ATOM 803 O O . GLY A 1 93 ? -10.418 1.953 13.280 1.00 84.25 93 GLY A O 1
ATOM 804 N N . LEU A 1 94 ? -10.137 2.025 11.052 1.00 80.38 94 LEU A N 1
ATOM 805 C CA . LEU A 1 94 ? -10.244 3.482 10.931 1.00 80.38 94 LEU A CA 1
ATOM 806 C C . LEU A 1 94 ? -11.611 4.004 11.399 1.00 80.38 94 LEU A C 1
ATOM 808 O O . LEU A 1 94 ? -11.663 5.019 12.098 1.00 80.38 94 LEU A O 1
ATOM 812 N N . LEU A 1 95 ? -12.704 3.318 11.047 1.00 80.12 95 LEU A N 1
ATOM 813 C CA . LEU A 1 95 ? -14.054 3.664 11.495 1.00 80.12 95 LEU A CA 1
ATOM 814 C C . LEU A 1 95 ? -14.195 3.545 13.012 1.00 80.12 95 LEU A C 1
ATOM 816 O O . LEU A 1 95 ? -14.729 4.450 13.641 1.00 80.12 95 LEU A O 1
ATOM 820 N N . LEU A 1 96 ? -13.694 2.465 13.617 1.00 80.19 96 LEU A N 1
ATOM 821 C CA . LEU A 1 96 ? -13.770 2.256 15.066 1.00 80.19 96 LEU A CA 1
ATOM 822 C C . LEU A 1 96 ? -12.980 3.315 15.842 1.00 80.19 96 LEU A C 1
ATOM 824 O O . LEU A 1 96 ? -13.471 3.823 16.848 1.00 80.19 96 LEU A O 1
ATOM 828 N N . LEU A 1 97 ? -11.798 3.695 15.352 1.00 76.25 97 LEU A N 1
ATOM 829 C CA . LEU A 1 97 ? -10.962 4.725 15.975 1.00 76.25 97 LEU A CA 1
ATOM 830 C C . LEU A 1 97 ? -11.587 6.125 15.890 1.00 76.25 97 LEU A C 1
ATOM 832 O O . LEU A 1 97 ? -11.424 6.931 16.804 1.00 76.25 97 LEU A O 1
ATOM 836 N N . ASN A 1 98 ? -12.337 6.407 14.822 1.00 69.06 98 ASN A N 1
ATOM 837 C CA . ASN A 1 98 ? -13.025 7.685 14.630 1.00 69.06 98 ASN A CA 1
ATOM 838 C C . ASN A 1 98 ? -14.510 7.649 15.021 1.00 69.06 98 ASN A C 1
ATOM 840 O O . ASN A 1 98 ? -15.178 8.672 14.917 1.00 69.06 98 ASN A O 1
ATOM 844 N N . LYS A 1 99 ? -15.028 6.528 15.541 1.00 64.75 99 LYS A N 1
ATOM 845 C CA . LYS A 1 99 ? -16.435 6.376 15.954 1.00 64.75 99 LYS A CA 1
ATOM 846 C C . LYS A 1 99 ? -16.853 7.386 17.029 1.00 64.75 99 LYS A C 1
ATOM 848 O O . LYS A 1 99 ? -18.014 7.743 17.099 1.00 64.75 99 LYS A O 1
ATOM 853 N N . ARG A 1 100 ? -15.907 7.874 17.844 1.00 57.94 100 ARG A N 1
ATOM 854 C CA . ARG A 1 100 ? -16.151 8.957 18.819 1.00 57.94 100 ARG A CA 1
ATOM 855 C C . ARG A 1 100 ? -16.165 10.365 18.202 1.00 57.94 100 ARG A C 1
ATOM 857 O O . ARG A 1 100 ? -16.627 11.287 18.853 1.00 57.94 100 ARG A O 1
ATOM 864 N N . LYS A 1 101 ? -15.620 10.541 16.992 1.00 56.75 101 LYS A N 1
ATOM 865 C CA . LYS A 1 101 ? -15.635 11.803 16.222 1.00 56.75 101 LYS A CA 1
ATOM 866 C C . LYS A 1 101 ? -16.771 11.854 15.198 1.00 56.75 101 LYS A C 1
ATOM 868 O O . LYS A 1 101 ? -17.161 12.933 14.776 1.00 56.75 101 LYS A O 1
ATOM 873 N N . LEU A 1 102 ? -17.274 10.689 14.795 1.00 58.97 102 LEU A N 1
ATOM 874 C CA . LEU A 1 102 ? -18.541 10.514 14.096 1.00 58.97 102 LEU A CA 1
ATOM 875 C C . LEU A 1 102 ? -19.644 10.477 15.155 1.00 58.97 102 LEU A C 1
ATOM 877 O O . LEU A 1 102 ? -20.162 9.409 15.474 1.00 58.97 102 LEU A O 1
ATOM 881 N N . ASP A 1 103 ? -19.936 11.622 15.770 1.00 54.59 103 ASP A N 1
ATOM 882 C CA . ASP A 1 103 ? -21.135 11.728 16.591 1.00 54.59 103 ASP A CA 1
ATOM 883 C C . ASP A 1 103 ? -22.348 11.555 15.664 1.00 54.59 103 ASP A C 1
ATOM 885 O O . ASP A 1 103 ? -22.691 12.437 14.883 1.00 54.59 103 ASP A O 1
ATOM 889 N N . MET A 1 104 ? -22.928 10.352 15.665 1.00 56.38 104 MET A N 1
ATOM 890 C CA . MET A 1 104 ? -24.078 9.980 14.829 1.00 56.38 104 MET A CA 1
ATOM 891 C C . MET A 1 104 ? -25.396 10.519 15.410 1.00 56.38 104 MET A C 1
ATOM 893 O O . MET A 1 104 ? -26.463 10.173 14.908 1.00 56.38 104 MET A O 1
ATOM 897 N N . SER A 1 105 ? -25.340 11.338 16.467 1.00 58.22 105 SER A N 1
ATOM 898 C CA . SER A 1 105 ? -26.506 11.933 17.127 1.00 58.22 105 SER A CA 1
ATOM 899 C C . SER A 1 105 ? -27.312 12.888 16.232 1.00 58.22 105 SER A C 1
ATOM 901 O O . SER A 1 105 ? -28.446 13.209 16.571 1.00 58.22 105 SER A O 1
ATOM 903 N N . SER A 1 106 ? -26.775 13.300 15.078 1.00 53.72 106 SER A N 1
ATOM 904 C CA . SER A 1 106 ? -27.390 14.270 14.159 1.00 53.72 106 SER A 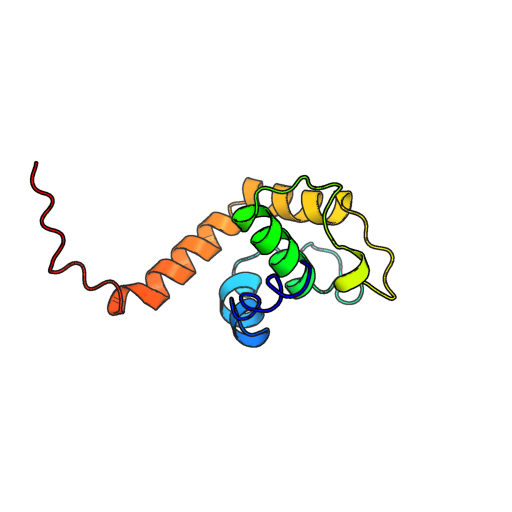CA 1
ATOM 905 C C . SER A 1 106 ? -27.656 13.747 12.741 1.00 53.72 106 SER A C 1
ATOM 907 O O . SER A 1 106 ? -27.938 14.535 11.839 1.00 53.72 106 SER A O 1
ATOM 909 N N . LEU A 1 107 ? -27.617 12.429 12.511 1.00 53.84 107 LEU A N 1
ATOM 910 C CA . LEU A 1 107 ? -28.096 11.854 11.248 1.00 53.84 107 LEU A CA 1
ATOM 911 C C . LEU A 1 107 ? -29.631 11.842 11.218 1.00 53.84 107 LEU A C 1
ATOM 913 O O . LEU A 1 107 ? -30.267 10.802 11.369 1.00 53.84 107 LEU A O 1
ATOM 917 N N . GLN A 1 108 ? -30.224 13.016 11.002 1.00 59.22 108 GLN A N 1
ATOM 918 C CA . GLN A 1 108 ? -31.560 13.123 10.425 1.00 59.22 108 GLN A CA 1
ATOM 919 C C . GLN A 1 108 ? -31.477 12.625 8.982 1.00 59.22 108 GLN A C 1
ATOM 921 O O . GLN A 1 108 ? -31.111 13.351 8.061 1.00 59.22 108 GLN A O 1
ATOM 926 N N . LEU A 1 109 ? -31.757 11.338 8.810 1.00 56.72 109 LEU A N 1
ATOM 927 C CA . LEU A 1 109 ? -32.150 10.773 7.530 1.00 56.72 109 LEU A CA 1
ATOM 928 C C . LEU A 1 109 ? -33.605 11.192 7.315 1.00 56.72 109 LEU A C 1
ATOM 930 O O . LEU A 1 109 ? -34.511 10.471 7.725 1.00 56.72 109 LEU A O 1
ATOM 934 N N . ASP A 1 110 ? -33.820 12.391 6.773 1.00 65.31 110 ASP A N 1
ATOM 935 C CA . ASP A 1 110 ? -35.135 12.723 6.228 1.00 65.31 110 ASP A CA 1
ATOM 936 C C . ASP A 1 110 ? -35.367 11.816 5.011 1.00 65.31 110 ASP A C 1
ATOM 938 O O . ASP A 1 110 ? -34.471 11.648 4.173 1.00 65.31 110 ASP A O 1
ATOM 942 N N . GLY A 1 111 ? -36.508 11.126 5.041 1.00 60.12 111 GLY A N 1
ATOM 943 C CA . GLY A 1 111 ? -36.891 10.057 4.116 1.00 60.12 111 GLY A CA 1
ATOM 944 C C . GLY A 1 111 ? -37.344 10.535 2.748 1.00 60.12 111 GLY A C 1
ATOM 945 O O . GLY A 1 111 ? -37.681 11.729 2.598 1.00 60.12 111 GLY A O 1
#